Protein AF-A0A353RBR0-F1 (afdb_monomer)

Sequence (103 aa):
MAAKPKSVYVCSQCGFESPKWFGKCPGCGQWNTMQEEIREPAAKRPAFSAHRSAARPVPISEISLSQEERYHTGLSELDRVLGGGIVKGSLILISGEPGIGKS

Solvent-accessible surface area (backbone atoms only — not comparable to full-atom values): 7110 Å² total; per-residue (Å²): 132,84,71,75,68,51,63,33,27,35,22,80,84,73,66,46,72,35,81,64,88,70,69,44,36,90,81,76,67,45,66,77,39,61,42,82,42,79,42,72,64,73,78,77,69,78,71,85,69,72,86,63,81,73,81,73,92,73,60,80,92,71,63,80,86,73,85,74,68,54,47,72,76,85,44,70,70,57,18,57,77,53,74,63,16,50,51,77,94,64,87,85,88,86,86,79,68,91,88,76,72,94,123

Secondary structure (DSSP, 8-state):
-PPPPEEEEEETTT--EESS--SB-TTT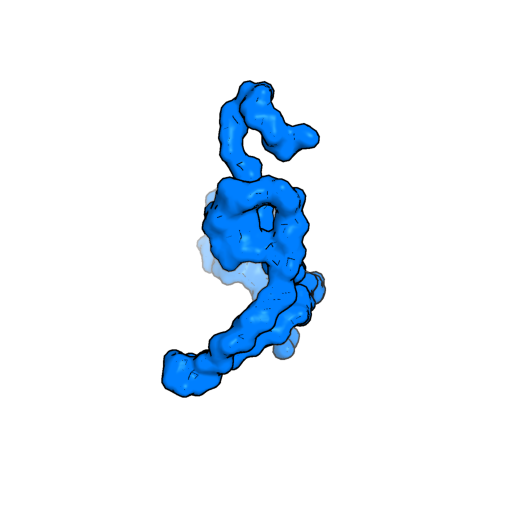--BS-EEEEEEPPPP-----------PPP--GGG-------EE--S-HHHHHHTTSSEETT--------TTSS--

Radius of gyration: 28.77 Å; Cα contacts (8 Å, |Δi|>4): 104; chains: 1; bounding box: 49×46×64 Å

pLDDT: mean 83.16, std 12.96, range [43.28, 97.38]

Structure (mmCIF, N/CA/C/O backbone):
data_AF-A0A353RBR0-F1
#
_entry.id   AF-A0A353RBR0-F1
#
loop_
_atom_site.group_PDB
_atom_site.id
_atom_site.type_symbol
_atom_site.label_atom_id
_atom_site.label_alt_id
_atom_site.label_comp_id
_atom_site.label_asym_id
_atom_site.label_entity_id
_atom_site.label_seq_id
_atom_site.pdbx_PDB_ins_code
_atom_site.Cartn_x
_atom_site.Cartn_y
_atom_site.Cartn_z
_atom_site.occupancy
_atom_site.B_iso_or_equiv
_atom_site.auth_seq_id
_atom_site.auth_comp_id
_atom_site.auth_asym_id
_atom_site.auth_atom_id
_atom_site.pdbx_PDB_model_num
ATOM 1 N N . MET A 1 1 ? 20.800 -23.525 -12.686 1.00 43.28 1 MET A N 1
ATOM 2 C CA . MET A 1 1 ? 21.180 -23.911 -14.063 1.00 43.28 1 MET A CA 1
ATOM 3 C C . MET A 1 1 ? 21.883 -22.730 -14.713 1.00 43.28 1 MET A C 1
ATOM 5 O O . MET A 1 1 ? 21.261 -21.679 -14.848 1.00 43.28 1 MET A O 1
ATOM 9 N N . ALA A 1 2 ? 23.180 -22.863 -15.002 1.00 48.56 2 ALA A N 1
ATOM 10 C CA . ALA A 1 2 ? 23.963 -21.819 -15.661 1.00 48.56 2 ALA A CA 1
ATOM 11 C C . ALA A 1 2 ? 23.354 -21.511 -17.038 1.00 48.56 2 ALA A C 1
ATOM 13 O O . ALA A 1 2 ? 22.989 -22.427 -17.778 1.00 48.56 2 ALA A O 1
ATOM 14 N N . ALA A 1 3 ? 23.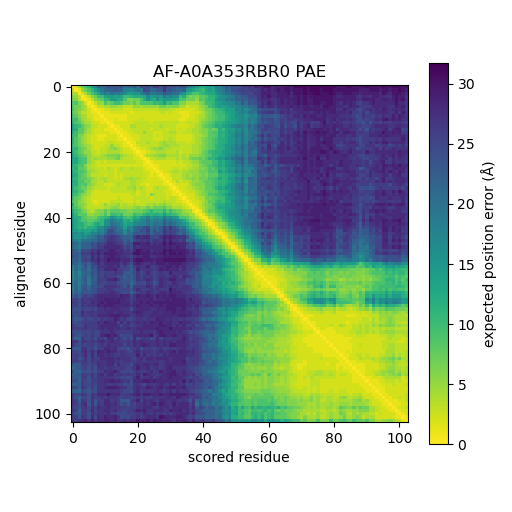166 -20.226 -17.346 1.00 57.75 3 ALA A N 1
ATOM 15 C CA . ALA A 1 3 ? 22.698 -19.818 -18.663 1.00 57.75 3 ALA A CA 1
ATOM 16 C C . ALA A 1 3 ? 23.768 -20.210 -19.690 1.00 57.75 3 ALA A C 1
ATOM 18 O O . ALA A 1 3 ? 24.947 -19.950 -19.473 1.00 57.75 3 ALA A O 1
ATOM 19 N N . LYS A 1 4 ? 23.369 -20.873 -20.778 1.00 63.72 4 LYS A N 1
ATOM 20 C CA . LYS A 1 4 ? 24.297 -21.216 -21.860 1.00 63.72 4 LYS A CA 1
ATOM 21 C C . LYS A 1 4 ? 24.876 -19.918 -22.449 1.00 63.72 4 LYS A C 1
ATOM 23 O O . LYS A 1 4 ? 24.099 -18.967 -22.605 1.00 63.72 4 LYS A O 1
ATOM 28 N N . PRO A 1 5 ? 26.184 -19.863 -22.759 1.00 63.41 5 PRO A N 1
ATOM 29 C CA . PRO A 1 5 ? 26.764 -18.712 -23.440 1.00 63.41 5 PRO A CA 1
ATOM 30 C C . PRO A 1 5 ? 25.999 -18.477 -24.746 1.00 63.41 5 PRO A C 1
ATOM 32 O O . PRO A 1 5 ? 25.686 -19.426 -25.470 1.00 63.41 5 PRO A O 1
ATOM 35 N N . LYS A 1 6 ? 25.624 -17.222 -24.999 1.00 76.38 6 LYS A N 1
ATOM 36 C CA . LYS A 1 6 ? 24.946 -16.819 -26.234 1.00 76.38 6 LYS A CA 1
ATOM 37 C C . LYS A 1 6 ? 25.976 -16.117 -27.107 1.00 76.38 6 LYS A C 1
ATOM 39 O O . LYS A 1 6 ? 26.589 -15.153 -26.650 1.00 76.38 6 LYS A O 1
ATOM 44 N N . SER A 1 7 ? 26.165 -16.600 -28.330 1.00 82.75 7 SER A N 1
ATOM 45 C CA . SER A 1 7 ? 26.961 -15.883 -29.321 1.00 82.75 7 SER A CA 1
ATOM 46 C C . SER A 1 7 ? 26.214 -14.636 -29.793 1.00 82.75 7 SER A C 1
ATOM 48 O O . SER A 1 7 ? 24.987 -14.636 -29.938 1.00 82.75 7 SER A O 1
ATOM 50 N N . VAL A 1 8 ? 26.959 -13.548 -29.973 1.00 89.50 8 VAL A N 1
ATOM 51 C CA . VAL A 1 8 ? 26.473 -12.272 -30.503 1.00 89.50 8 VAL A CA 1
ATOM 52 C C . VAL A 1 8 ? 27.449 -11.822 -31.582 1.00 89.50 8 VAL A C 1
ATOM 54 O O . VAL A 1 8 ? 28.656 -11.916 -31.406 1.00 89.50 8 VAL A O 1
ATOM 57 N N . TYR A 1 9 ? 26.935 -11.330 -32.703 1.00 89.94 9 TYR A N 1
ATOM 58 C CA . TYR A 1 9 ? 27.741 -10.761 -33.775 1.00 89.94 9 TYR A CA 1
ATOM 59 C C . TYR A 1 9 ? 27.884 -9.254 -33.575 1.00 89.94 9 TYR A C 1
ATOM 61 O O . TYR A 1 9 ? 26.873 -8.556 -33.503 1.00 89.94 9 TYR A O 1
ATOM 69 N N . VAL A 1 10 ? 29.116 -8.754 -33.521 1.00 90.69 10 VAL A N 1
ATOM 70 C CA . VAL A 1 10 ? 29.451 -7.346 -33.283 1.00 90.69 10 VAL A CA 1
ATOM 71 C C . VAL A 1 10 ? 30.153 -6.762 -34.507 1.00 90.69 10 VAL A C 1
ATOM 73 O O . VAL A 1 10 ? 31.092 -7.342 -35.049 1.00 90.69 10 VAL A O 1
ATOM 76 N N . CYS A 1 11 ? 29.690 -5.605 -34.977 1.00 91.56 11 CYS A N 1
ATOM 77 C CA . CYS A 1 11 ? 30.314 -4.895 -36.089 1.00 91.56 11 CYS A CA 1
ATOM 78 C C . CYS A 1 11 ? 31.610 -4.204 -35.642 1.00 91.56 11 CYS A C 1
ATOM 80 O O . CYS A 1 11 ? 31.560 -3.273 -34.839 1.00 91.56 11 CYS A O 1
ATOM 82 N N . SER A 1 12 ? 32.743 -4.546 -36.254 1.00 88.75 12 SER A N 1
ATOM 83 C CA . SER A 1 12 ? 34.048 -3.924 -35.973 1.00 88.75 12 SER A CA 1
ATOM 84 C C . SER A 1 12 ? 34.142 -2.439 -36.349 1.00 88.75 12 SER A C 1
ATOM 86 O O . SER A 1 12 ? 35.053 -1.751 -35.903 1.00 88.75 12 SER A O 1
ATOM 88 N N . GLN A 1 13 ? 33.220 -1.931 -37.174 1.00 89.44 13 GLN A N 1
ATOM 89 C CA . GLN A 1 13 ? 33.232 -0.541 -37.654 1.00 89.44 13 GLN A CA 1
ATOM 90 C C . GLN A 1 13 ? 32.323 0.397 -36.860 1.00 89.44 13 GLN A C 1
ATOM 92 O O . GLN A 1 13 ? 32.614 1.581 -36.746 1.00 89.44 13 GLN A O 1
ATOM 97 N N . CYS A 1 14 ? 31.195 -0.099 -36.351 1.00 89.12 14 CYS A N 1
ATOM 98 C CA . CYS A 1 14 ? 30.193 0.753 -35.700 1.00 89.12 14 CYS A CA 1
ATOM 99 C C . CYS A 1 14 ? 29.662 0.195 -34.376 1.00 89.12 14 CYS A C 1
ATOM 101 O O . CYS A 1 14 ? 28.748 0.778 -33.804 1.00 89.12 14 CYS A O 1
ATOM 103 N N . GLY A 1 15 ? 30.163 -0.958 -33.924 1.00 86.81 15 GLY A N 1
ATOM 104 C CA . GLY A 1 15 ? 29.740 -1.591 -32.674 1.00 86.81 15 GLY A CA 1
ATOM 105 C C . GLY A 1 15 ? 28.312 -2.139 -32.677 1.00 86.81 15 GLY A C 1
ATOM 106 O O . GLY A 1 15 ? 27.796 -2.479 -31.621 1.00 86.81 15 GLY A O 1
ATOM 107 N N . PHE A 1 16 ? 27.641 -2.218 -33.833 1.00 89.12 16 PHE A N 1
ATOM 108 C CA . PHE A 1 16 ? 26.285 -2.765 -33.908 1.00 89.12 16 PHE A CA 1
ATOM 109 C C . PHE A 1 16 ? 26.277 -4.252 -33.549 1.00 89.12 16 PHE A C 1
ATOM 111 O O . PHE A 1 16 ? 27.043 -5.027 -34.122 1.00 89.12 16 PHE A O 1
ATOM 118 N N . GLU A 1 17 ? 25.377 -4.644 -32.651 1.00 89.88 17 GLU A N 1
ATOM 119 C CA . GLU A 1 17 ? 25.273 -6.008 -32.140 1.00 89.88 17 GLU A CA 1
ATOM 120 C C . GLU A 1 17 ? 24.024 -6.711 -32.668 1.00 89.88 17 GLU A C 1
ATOM 122 O O . GLU A 1 17 ? 22.936 -6.134 -32.731 1.00 89.88 17 GLU A O 1
ATOM 127 N N . SER A 1 18 ? 24.155 -7.988 -33.019 1.00 84.94 18 SER A N 1
ATOM 128 C CA . SER A 1 18 ? 23.029 -8.791 -33.474 1.00 84.94 18 SER A CA 1
ATOM 129 C C . SER A 1 18 ? 23.154 -10.260 -33.080 1.00 84.94 18 SER A C 1
ATOM 131 O O . SER A 1 18 ? 24.238 -10.826 -33.174 1.00 84.94 18 SER A O 1
ATOM 133 N N . PRO A 1 19 ? 22.057 -10.939 -32.701 1.00 85.62 19 PRO A N 1
ATOM 134 C CA . PRO A 1 19 ? 22.088 -12.3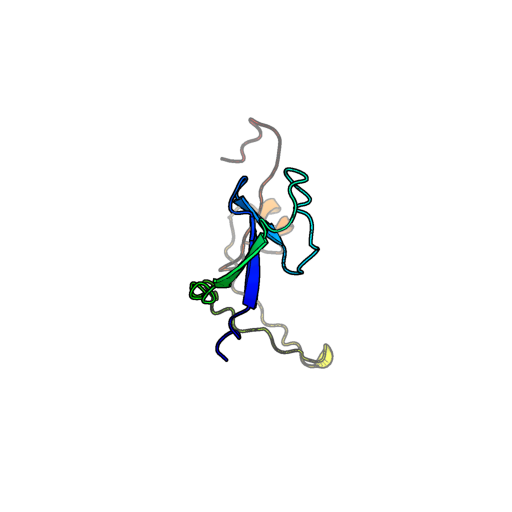68 -32.386 1.00 85.62 19 PRO A CA 1
ATOM 135 C C . PRO A 1 19 ? 22.197 -13.276 -33.625 1.00 85.62 19 PRO A C 1
ATOM 137 O O . PRO A 1 19 ? 22.262 -14.493 -33.479 1.00 85.62 19 PRO A O 1
ATOM 140 N N . LYS A 1 20 ? 22.151 -12.724 -34.846 1.00 82.81 20 LYS A N 1
ATOM 141 C CA . LYS A 1 20 ? 22.250 -13.475 -36.108 1.00 82.81 20 LYS A CA 1
ATOM 142 C C . LYS A 1 20 ? 23.232 -12.791 -37.058 1.00 82.81 20 LYS A C 1
ATOM 144 O O . LYS A 1 20 ? 23.323 -11.565 -37.074 1.00 82.81 20 LYS A O 1
ATOM 149 N N . TRP A 1 21 ? 23.927 -13.576 -37.879 1.00 83.00 21 TRP A N 1
ATOM 150 C CA . TRP A 1 21 ? 24.813 -13.049 -38.916 1.00 83.00 21 TRP A CA 1
ATOM 151 C C . TRP A 1 21 ? 24.023 -12.733 -40.192 1.00 83.00 21 TRP A C 1
ATOM 153 O O . TRP A 1 21 ? 23.328 -13.586 -40.735 1.00 83.00 21 TRP A O 1
ATOM 163 N N . PHE A 1 22 ? 24.151 -11.498 -40.679 1.00 82.19 22 PHE A N 1
ATOM 164 C CA . PHE A 1 22 ? 23.482 -10.988 -41.878 1.00 82.19 22 PHE A CA 1
ATOM 165 C C . PHE A 1 22 ? 24.402 -10.706 -43.088 1.00 82.19 22 PHE A C 1
ATOM 167 O O . PHE A 1 22 ? 23.938 -10.142 -44.074 1.00 82.19 22 PHE A O 1
ATOM 174 N N . GLY A 1 23 ? 25.701 -11.037 -43.046 1.00 83.19 23 GLY A N 1
ATOM 175 C CA . GLY A 1 23 ? 26.706 -10.709 -44.082 1.00 83.19 23 GLY A CA 1
ATOM 176 C C . GLY A 1 23 ? 27.071 -9.216 -44.195 1.00 83.19 23 GLY A C 1
ATOM 177 O O . GLY A 1 23 ? 28.246 -8.864 -44.309 1.00 83.19 23 GLY A O 1
ATOM 178 N N . LYS A 1 24 ? 26.068 -8.339 -44.089 1.00 88.19 24 LYS A N 1
ATOM 179 C CA . LYS A 1 24 ? 26.148 -6.876 -44.088 1.00 88.19 24 LYS A CA 1
ATOM 180 C C . LYS A 1 24 ? 25.701 -6.329 -42.733 1.00 88.19 24 LYS A C 1
ATOM 182 O O . LYS A 1 24 ? 24.681 -6.762 -42.200 1.00 88.19 24 LYS A O 1
ATOM 187 N N . CYS A 1 25 ? 26.432 -5.364 -42.186 1.00 88.81 25 CYS A N 1
ATOM 188 C CA . CYS A 1 25 ? 26.053 -4.686 -40.952 1.00 88.81 25 CYS A CA 1
ATOM 189 C C . CYS A 1 25 ? 24.796 -3.814 -41.171 1.00 88.81 25 CYS A C 1
ATOM 191 O O . CYS A 1 25 ? 24.841 -2.907 -42.005 1.00 88.81 25 CYS A O 1
ATOM 193 N N . PRO A 1 26 ? 23.698 -4.014 -40.414 1.00 87.00 26 PRO A N 1
ATOM 194 C CA . PRO A 1 26 ? 22.503 -3.169 -40.502 1.00 87.00 26 PRO A CA 1
ATOM 195 C C . PRO A 1 26 ? 22.723 -1.721 -40.041 1.00 87.00 26 PRO A C 1
ATOM 197 O O . PRO A 1 26 ? 22.006 -0.833 -40.485 1.00 87.00 26 PRO A O 1
ATOM 200 N N . GLY A 1 27 ? 23.702 -1.479 -39.161 1.00 86.56 27 GLY A N 1
ATOM 201 C CA . GLY A 1 27 ? 23.985 -0.149 -38.614 1.00 86.56 27 GLY A CA 1
ATOM 202 C C . GLY A 1 27 ? 24.776 0.753 -39.564 1.00 86.56 27 GLY A C 1
ATOM 203 O O . GLY A 1 27 ? 24.411 1.905 -39.762 1.00 86.56 27 GLY A O 1
ATOM 204 N N . CYS A 1 28 ? 25.852 0.237 -40.169 1.00 88.62 28 CYS A N 1
ATOM 205 C CA . CYS A 1 28 ? 26.742 1.030 -41.033 1.00 88.62 28 CYS A CA 1
ATOM 206 C C . CYS A 1 28 ? 26.757 0.594 -42.504 1.00 88.62 28 CYS A C 1
ATOM 208 O O . CYS A 1 28 ? 27.449 1.196 -43.321 1.00 88.62 28 CYS A O 1
ATOM 210 N N . GLY A 1 29 ? 26.034 -0.469 -42.860 1.00 87.38 29 GLY A N 1
ATOM 211 C CA . GLY A 1 29 ? 25.925 -0.957 -44.233 1.00 87.38 29 GLY A CA 1
ATOM 212 C C . GLY A 1 29 ? 27.183 -1.624 -44.797 1.00 87.38 29 GLY A C 1
ATOM 213 O O . GLY A 1 29 ? 27.179 -1.997 -45.969 1.00 87.38 29 GLY A O 1
ATOM 214 N N . GLN A 1 30 ? 28.238 -1.791 -43.999 1.00 88.62 30 GLN A N 1
ATOM 215 C CA . GLN A 1 30 ? 29.488 -2.418 -44.431 1.00 88.62 30 GLN A CA 1
ATOM 216 C C . GLN A 1 30 ? 29.366 -3.944 -44.492 1.00 88.62 30 GLN A C 1
ATOM 218 O O . GLN A 1 30 ? 28.656 -4.558 -43.695 1.00 88.62 30 GLN A O 1
ATOM 223 N N . TRP A 1 31 ? 30.062 -4.555 -45.446 1.00 89.50 31 TRP A N 1
ATOM 224 C CA . TRP A 1 31 ? 30.103 -6.006 -45.634 1.00 89.50 31 TRP A CA 1
ATOM 225 C C . TRP A 1 31 ? 31.272 -6.621 -44.866 1.00 89.50 31 TRP A C 1
ATOM 227 O O . TRP A 1 31 ? 32.317 -5.993 -44.740 1.00 89.50 31 TRP A O 1
ATOM 237 N N . ASN A 1 32 ? 31.112 -7.857 -44.380 1.00 85.06 32 ASN A N 1
ATOM 238 C CA . ASN A 1 32 ? 32.171 -8.627 -43.701 1.00 85.06 32 ASN A CA 1
ATOM 239 C C . ASN A 1 32 ? 32.775 -7.956 -42.451 1.00 85.06 32 ASN A C 1
ATOM 241 O O . ASN A 1 32 ? 33.874 -8.298 -42.027 1.00 85.06 32 ASN A O 1
ATOM 245 N N . THR A 1 33 ? 32.059 -7.014 -41.837 1.00 88.19 33 THR A N 1
ATOM 246 C CA . THR A 1 33 ? 32.497 -6.334 -40.608 1.00 88.19 33 THR A CA 1
ATOM 247 C C . THR A 1 33 ? 31.913 -6.941 -39.335 1.00 88.19 33 THR A C 1
ATOM 249 O O . THR A 1 33 ? 32.313 -6.551 -38.244 1.00 88.19 33 THR A O 1
ATOM 252 N N . MET A 1 34 ? 30.972 -7.883 -39.450 1.00 89.69 34 MET A N 1
ATOM 253 C CA . MET A 1 34 ? 30.344 -8.560 -38.311 1.00 89.69 34 MET A CA 1
ATOM 254 C C . MET A 1 34 ? 31.232 -9.717 -37.837 1.00 89.69 34 MET A C 1
ATOM 256 O O . MET A 1 34 ? 31.434 -10.668 -38.587 1.00 89.69 34 MET A O 1
ATOM 260 N N . GLN A 1 35 ? 31.735 -9.644 -36.607 1.00 8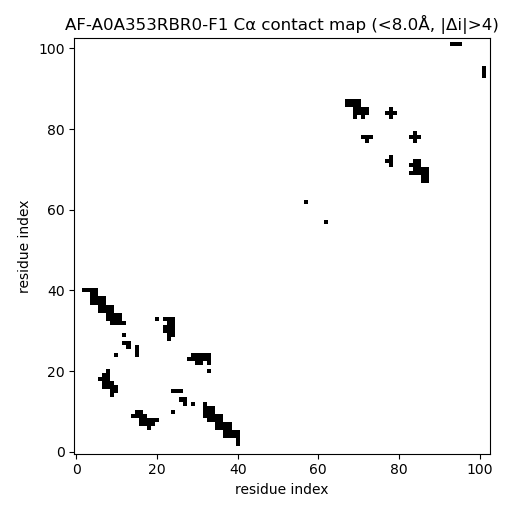8.12 35 GLN A N 1
ATOM 261 C CA . GLN A 1 35 ? 32.554 -10.679 -35.970 1.00 88.12 35 GLN A CA 1
ATOM 262 C C . GLN A 1 35 ? 31.768 -11.359 -34.848 1.00 88.12 35 GLN A C 1
ATOM 264 O O . GLN A 1 35 ? 30.981 -10.709 -34.168 1.00 88.12 35 GLN A O 1
ATOM 269 N N . GLU A 1 36 ? 31.947 -12.665 -34.666 1.00 89.81 36 GLU A N 1
ATOM 270 C CA . GLU A 1 36 ? 31.272 -13.414 -33.603 1.00 89.81 36 GLU A CA 1
ATOM 271 C C . GLU A 1 36 ? 32.021 -13.271 -32.275 1.00 89.81 36 GLU A C 1
ATOM 273 O O . GLU A 1 36 ? 33.192 -13.628 -32.171 1.00 89.81 36 GLU A O 1
ATOM 278 N N . GLU A 1 37 ? 31.326 -12.790 -31.248 1.00 86.88 37 GLU A N 1
ATOM 279 C CA . GLU A 1 37 ? 31.812 -12.729 -29.875 1.00 86.88 37 GLU A CA 1
ATOM 280 C C . GLU A 1 37 ? 30.972 -13.646 -28.978 1.00 86.88 37 GLU A C 1
ATOM 282 O O . GLU A 1 37 ? 29.736 -13.596 -28.950 1.00 86.88 37 GLU A O 1
ATOM 287 N N . ILE A 1 38 ? 31.652 -14.487 -28.198 1.00 81.25 38 ILE A N 1
ATOM 288 C CA . ILE A 1 38 ? 31.015 -15.313 -27.174 1.00 81.25 38 ILE A CA 1
ATOM 289 C C . ILE A 1 38 ? 30.905 -14.463 -25.913 1.00 81.25 38 ILE A C 1
ATOM 291 O O . ILE A 1 38 ? 31.900 -14.218 -25.233 1.00 81.25 38 ILE A O 1
ATOM 295 N N . ARG A 1 39 ? 29.690 -14.023 -25.579 1.00 74.56 39 ARG A N 1
ATOM 296 C CA . ARG A 1 39 ? 29.457 -13.326 -24.315 1.00 74.56 39 ARG A CA 1
ATOM 297 C C . ARG A 1 39 ? 29.157 -14.328 -23.222 1.00 74.56 39 ARG A C 1
ATOM 299 O O . ARG A 1 39 ? 28.178 -15.081 -23.290 1.00 74.56 39 ARG A O 1
ATOM 306 N N . GLU A 1 40 ? 29.994 -14.309 -22.191 1.00 70.88 40 GLU A N 1
ATOM 307 C CA . GLU A 1 40 ? 29.656 -14.980 -20.949 1.00 70.88 40 GLU A CA 1
ATOM 308 C C . GLU A 1 40 ? 28.360 -14.371 -20.400 1.00 70.88 40 GLU A C 1
ATOM 310 O O . GLU A 1 40 ? 28.183 -13.146 -20.419 1.00 70.88 40 GLU A O 1
ATOM 315 N N . PRO A 1 41 ? 27.410 -15.199 -19.937 1.00 63.81 41 PRO A N 1
ATOM 316 C CA . PRO A 1 41 ? 26.220 -14.674 -19.305 1.00 63.81 41 PRO A CA 1
ATOM 317 C C . PRO A 1 41 ? 26.658 -13.857 -18.094 1.00 63.81 41 PRO A C 1
ATOM 319 O O . PRO A 1 41 ? 27.262 -14.403 -17.171 1.00 63.81 41 PRO A O 1
ATOM 322 N N . ALA A 1 42 ? 26.327 -12.563 -18.086 1.00 65.62 42 ALA A N 1
ATOM 323 C CA . ALA A 1 42 ? 26.504 -11.732 -16.907 1.00 65.62 42 ALA A CA 1
ATOM 324 C C . ALA A 1 42 ? 25.917 -12.477 -15.703 1.00 65.62 42 ALA A C 1
ATOM 326 O O . ALA A 1 42 ? 24.781 -12.969 -15.765 1.00 65.62 42 ALA A O 1
ATOM 327 N N . ALA A 1 43 ? 26.712 -12.603 -14.636 1.00 61.09 43 ALA A N 1
ATOM 328 C CA . ALA A 1 43 ? 26.273 -13.234 -13.404 1.00 61.09 43 ALA A CA 1
ATOM 329 C C . ALA A 1 43 ? 24.915 -12.635 -13.033 1.00 61.09 43 ALA A C 1
ATOM 331 O O . ALA A 1 43 ? 24.785 -11.417 -12.879 1.00 61.09 43 ALA A O 1
ATOM 332 N N . LYS A 1 44 ? 23.880 -13.482 -12.954 1.00 61.56 44 LYS A N 1
ATOM 333 C CA . LYS A 1 44 ? 22.575 -13.042 -12.470 1.00 61.56 44 LYS A CA 1
ATOM 334 C C . LYS A 1 44 ? 22.825 -12.494 -11.073 1.00 61.56 44 LYS A C 1
ATOM 336 O O . LYS A 1 44 ? 23.065 -13.274 -10.153 1.00 61.56 44 LYS A O 1
ATOM 341 N N . ARG A 1 45 ? 22.802 -11.165 -10.918 1.00 63.78 45 ARG A N 1
ATOM 342 C CA . ARG A 1 45 ? 22.696 -10.553 -9.594 1.00 63.78 45 ARG A CA 1
ATOM 343 C C . ARG A 1 45 ? 21.531 -11.263 -8.913 1.00 63.78 45 ARG A C 1
ATOM 345 O O . ARG A 1 45 ? 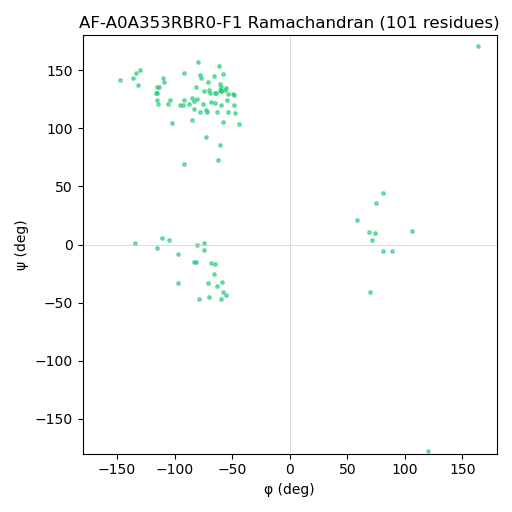20.495 -11.411 -9.572 1.00 63.78 45 ARG A O 1
ATOM 352 N N . PRO A 1 46 ? 21.695 -11.764 -7.678 1.00 56.50 46 PRO A N 1
ATOM 353 C CA . PRO A 1 46 ? 20.582 -12.375 -6.982 1.00 56.50 46 PRO A CA 1
ATOM 354 C C . PRO A 1 46 ? 19.469 -11.335 -6.998 1.00 56.50 46 PRO A C 1
ATOM 356 O O . PRO A 1 46 ? 19.630 -10.229 -6.479 1.00 56.50 46 PRO A O 1
ATOM 359 N N . ALA A 1 47 ? 18.378 -11.651 -7.699 1.00 62.56 47 ALA A N 1
ATOM 360 C CA . ALA A 1 47 ? 17.161 -10.892 -7.527 1.00 62.56 47 ALA A CA 1
ATOM 361 C C . ALA A 1 47 ? 16.909 -10.927 -6.025 1.00 62.56 47 ALA A C 1
ATOM 363 O O . ALA A 1 47 ? 17.004 -12.000 -5.424 1.00 62.56 47 ALA A O 1
ATOM 364 N N . PHE A 1 48 ? 16.685 -9.765 -5.423 1.00 54.12 48 PHE A N 1
ATOM 365 C CA . PHE A 1 48 ? 16.271 -9.664 -4.035 1.00 54.12 48 PHE A CA 1
ATOM 366 C C . PHE A 1 48 ? 14.936 -10.414 -3.943 1.00 54.12 48 PHE A C 1
ATOM 368 O O . PHE A 1 48 ? 13.867 -9.851 -4.171 1.00 54.12 48 PHE A O 1
ATOM 375 N N . SER A 1 49 ? 14.988 -11.732 -3.741 1.00 54.53 49 SER A N 1
ATOM 376 C CA . SER A 1 49 ? 13.808 -12.530 -3.497 1.00 54.53 49 SER A CA 1
ATOM 377 C C . SER A 1 49 ? 13.420 -12.149 -2.090 1.00 54.53 49 SER A C 1
ATOM 379 O O . SER A 1 49 ? 13.947 -12.691 -1.119 1.00 54.53 49 SER A O 1
ATOM 381 N N . ALA A 1 50 ? 12.546 -11.152 -1.973 1.00 59.00 50 ALA A N 1
ATOM 382 C CA . ALA A 1 50 ? 11.762 -11.005 -0.770 1.00 59.00 50 ALA A CA 1
ATOM 383 C C . ALA A 1 50 ? 11.215 -12.406 -0.486 1.00 59.00 50 ALA A C 1
ATOM 385 O O . ALA A 1 50 ? 10.475 -12.947 -1.311 1.00 59.00 50 ALA A O 1
ATOM 386 N N . HIS A 1 51 ? 11.658 -13.019 0.612 1.00 50.75 51 HIS A N 1
ATOM 387 C CA . HIS A 1 51 ? 11.060 -14.222 1.170 1.00 50.75 51 HIS A CA 1
ATOM 388 C C . HIS A 1 51 ? 9.621 -13.863 1.558 1.00 50.75 51 HIS A C 1
ATOM 390 O O . HIS A 1 51 ? 9.290 -13.668 2.720 1.00 50.75 51 HIS A O 1
ATOM 396 N N . ARG A 1 52 ? 8.749 -13.704 0.563 1.00 59.81 52 ARG A N 1
ATOM 397 C CA . ARG A 1 52 ? 7.320 -13.816 0.756 1.00 59.81 52 ARG A CA 1
ATOM 398 C C . ARG A 1 52 ? 7.093 -15.308 0.813 1.00 59.81 52 ARG A C 1
ATOM 400 O O . ARG A 1 52 ? 7.339 -16.002 -0.173 1.00 59.81 52 ARG A O 1
ATOM 407 N N . SER A 1 53 ? 6.682 -15.797 1.973 1.00 63.59 53 SER A N 1
ATOM 408 C CA . SER A 1 53 ? 5.983 -17.069 2.086 1.00 63.59 53 SER A CA 1
ATOM 409 C C . SER A 1 53 ? 4.941 -17.088 0.970 1.00 63.59 53 SER A C 1
ATOM 411 O O . SER A 1 53 ? 3.974 -16.331 1.018 1.00 63.59 53 SER A O 1
ATOM 413 N N . ALA A 1 54 ? 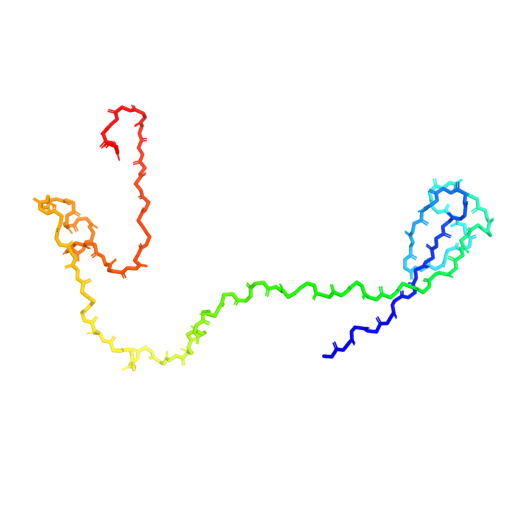5.204 -17.827 -0.108 1.00 65.94 54 ALA A N 1
ATOM 414 C CA . ALA A 1 54 ? 4.284 -17.878 -1.229 1.00 65.94 54 ALA A CA 1
ATOM 415 C C . ALA A 1 54 ? 2.996 -18.506 -0.695 1.00 65.94 54 ALA A C 1
ATOM 417 O O . ALA A 1 54 ? 3.013 -19.656 -0.248 1.00 65.94 54 ALA A O 1
ATOM 418 N N . ALA A 1 55 ? 1.916 -17.724 -0.657 1.00 75.44 55 ALA A N 1
ATOM 419 C CA . ALA A 1 55 ? 0.618 -18.218 -0.232 1.00 75.44 55 ALA A CA 1
ATOM 420 C C . ALA A 1 55 ? 0.267 -19.439 -1.094 1.00 75.44 55 ALA A C 1
ATOM 422 O O . ALA A 1 55 ? 0.322 -19.376 -2.325 1.00 75.44 55 ALA A O 1
ATOM 423 N N . ARG A 1 56 ? -0.018 -20.573 -0.447 1.00 84.56 56 ARG A N 1
ATOM 424 C CA . ARG A 1 56 ? -0.438 -21.788 -1.149 1.00 84.56 56 ARG A CA 1
ATOM 425 C C . ARG A 1 56 ? -1.907 -21.638 -1.554 1.00 84.56 56 ARG A C 1
ATOM 427 O O . ARG A 1 56 ? -2.671 -21.075 -0.773 1.00 84.56 56 ARG A O 1
ATOM 434 N N . PRO A 1 57 ? -2.321 -22.139 -2.728 1.00 87.88 57 PRO A N 1
ATOM 435 C CA . PRO A 1 57 ? -3.736 -22.223 -3.067 1.00 87.88 57 PRO A CA 1
ATOM 436 C C . PRO A 1 57 ? -4.472 -23.107 -2.051 1.00 87.88 57 PRO A C 1
ATOM 438 O O . PRO A 1 57 ? -3.999 -24.200 -1.741 1.00 87.88 57 PRO A O 1
ATOM 441 N N . VAL A 1 58 ? -5.618 -22.641 -1.556 1.00 89.94 58 VAL A N 1
ATOM 442 C CA . VAL A 1 58 ? -6.508 -23.378 -0.644 1.00 89.94 58 VAL A CA 1
ATOM 443 C C . VAL A 1 58 ? -7.959 -23.200 -1.107 1.00 89.94 58 VAL A C 1
ATOM 445 O O . VAL A 1 58 ? -8.295 -22.115 -1.596 1.00 89.94 58 VAL A O 1
ATOM 448 N N . PRO A 1 59 ? -8.824 -24.225 -0.992 1.00 92.81 59 PRO A N 1
ATOM 449 C CA . PRO A 1 59 ? -10.255 -24.093 -1.260 1.00 92.81 59 PRO A CA 1
ATOM 450 C C . PRO A 1 59 ? -10.904 -23.029 -0.369 1.00 92.81 59 PRO A C 1
ATOM 452 O O . PRO A 1 59 ? -10.545 -22.886 0.797 1.00 92.81 59 PRO A O 1
ATOM 455 N N . ILE A 1 60 ? -11.916 -22.325 -0.887 1.00 89.75 60 ILE A N 1
ATOM 456 C CA . ILE A 1 60 ? -12.623 -21.277 -0.128 1.00 89.75 60 ILE A CA 1
ATOM 457 C C . ILE A 1 60 ? -13.255 -21.803 1.173 1.00 89.75 60 ILE A C 1
ATOM 459 O O . ILE A 1 60 ? -13.296 -21.085 2.166 1.00 89.75 60 ILE A O 1
ATOM 463 N N . SER A 1 61 ? -13.690 -23.068 1.186 1.00 93.25 61 SER A N 1
ATOM 464 C CA . SER A 1 61 ? -14.263 -23.750 2.354 1.00 93.25 61 SER A CA 1
ATOM 465 C C . SER A 1 61 ? -13.260 -24.014 3.479 1.00 93.25 61 SER A C 1
ATOM 467 O O . SER A 1 61 ? -13.671 -24.315 4.594 1.00 93.25 61 SER A O 1
ATOM 469 N N . GLU A 1 62 ? -11.960 -23.926 3.194 1.00 90.25 62 GLU A N 1
ATOM 470 C CA . GLU A 1 62 ? -10.872 -24.187 4.144 1.00 90.25 62 GLU A CA 1
ATOM 471 C C . GLU A 1 62 ? -10.194 -22.892 4.627 1.00 90.25 62 GLU A C 1
ATOM 473 O O . GLU A 1 62 ? -9.221 -22.939 5.381 1.00 90.25 62 GLU A O 1
ATOM 478 N N . ILE A 1 63 ? -10.692 -21.719 4.213 1.00 87.38 63 ILE A N 1
ATOM 479 C CA . ILE A 1 63 ? -10.164 -20.429 4.664 1.00 87.38 63 ILE A CA 1
ATOM 480 C C . ILE A 1 63 ? -10.587 -20.198 6.117 1.00 87.38 63 ILE A C 1
ATOM 482 O O . ILE A 1 63 ? -11.768 -20.037 6.422 1.00 87.38 63 ILE A O 1
ATOM 486 N N . SER A 1 64 ? -9.607 -20.140 7.018 1.00 84.31 64 SER A N 1
ATOM 487 C CA . SER A 1 64 ? -9.836 -19.733 8.404 1.00 84.31 64 SER A CA 1
ATOM 488 C C . SER A 1 64 ? -10.185 -18.246 8.474 1.00 84.31 64 SER A C 1
ATOM 490 O O . SER A 1 64 ? -9.467 -17.403 7.936 1.00 84.31 64 SER A O 1
ATOM 492 N N . LEU A 1 65 ? -11.267 -17.917 9.178 1.00 79.38 65 LEU A N 1
ATOM 493 C CA . LEU A 1 65 ? -11.651 -16.544 9.498 1.00 79.38 65 LEU A CA 1
ATOM 494 C C . LEU A 1 65 ? -11.042 -16.153 10.850 1.00 79.38 65 LEU A C 1
ATOM 496 O O . LEU A 1 65 ? -11.745 -16.032 11.851 1.00 79.38 65 LEU A O 1
ATOM 500 N N . SER A 1 66 ? -9.720 -15.996 10.908 1.00 73.25 66 SER A N 1
ATOM 501 C CA . SER A 1 66 ? -9.077 -15.420 12.090 1.00 73.25 66 SER A CA 1
ATOM 502 C C . SER A 1 66 ? -9.309 -13.911 12.127 1.00 73.25 66 SER A C 1
ATOM 504 O O . SER A 1 66 ? -9.105 -13.216 11.131 1.00 73.25 66 SER A O 1
ATOM 506 N N . GLN A 1 67 ? -9.725 -13.393 13.282 1.00 69.50 67 GLN A N 1
ATOM 507 C CA . GLN A 1 67 ? -9.732 -11.953 13.514 1.00 69.50 67 GLN A CA 1
ATOM 508 C C . GLN A 1 67 ? -8.285 -11.483 13.670 1.00 69.50 67 GLN A C 1
ATOM 510 O O . GLN A 1 67 ? -7.594 -11.886 14.603 1.00 69.50 67 GLN A O 1
ATOM 515 N N . GLU A 1 68 ? -7.824 -10.668 12.726 1.00 80.44 68 GLU A N 1
ATOM 516 C CA . GLU A 1 68 ? -6.531 -9.993 12.824 1.00 80.44 68 GLU A CA 1
ATOM 517 C C . GLU A 1 68 ? -6.542 -8.983 13.978 1.00 80.44 68 GLU A C 1
ATOM 519 O O . GLU A 1 68 ? -7.556 -8.326 14.233 1.00 80.44 68 GLU A O 1
ATOM 524 N N . GLU A 1 69 ? -5.402 -8.824 14.652 1.00 85.50 69 GLU A N 1
ATOM 525 C CA . GLU A 1 69 ? -5.229 -7.798 15.681 1.00 85.50 69 GLU A CA 1
ATOM 526 C C . GLU A 1 69 ? -5.330 -6.404 15.035 1.00 85.50 69 GLU A C 1
ATOM 528 O O . GLU A 1 69 ? -4.582 -6.069 14.105 1.00 85.50 69 GLU A O 1
ATOM 533 N N . ARG A 1 70 ? -6.280 -5.594 15.517 1.00 91.50 70 ARG A N 1
ATOM 534 C CA . ARG A 1 70 ? -6.539 -4.235 15.029 1.00 91.50 70 ARG A CA 1
ATOM 535 C C . ARG A 1 70 ? -6.207 -3.204 16.096 1.00 91.50 70 ARG A C 1
ATOM 537 O O . ARG A 1 70 ? -6.609 -3.337 17.248 1.00 91.50 70 ARG A O 1
ATOM 544 N N . TYR A 1 71 ? -5.526 -2.141 15.684 1.00 93.50 71 TYR A N 1
ATOM 545 C CA . TYR A 1 71 ? -5.272 -0.966 16.506 1.00 93.50 71 TYR A CA 1
ATOM 546 C C . TYR A 1 71 ? -6.364 0.078 16.269 1.00 93.50 71 TYR A C 1
ATOM 548 O O . TYR A 1 71 ? -6.534 0.563 15.146 1.00 93.50 71 TYR A O 1
ATOM 556 N N . HIS A 1 72 ? -7.088 0.436 17.327 1.00 93.88 72 HIS A N 1
ATOM 557 C CA . HIS A 1 72 ? -8.041 1.543 17.300 1.00 93.88 72 HIS A CA 1
ATOM 558 C C . HIS A 1 72 ? -7.310 2.883 17.199 1.00 93.88 72 HIS A C 1
ATOM 560 O O . HIS A 1 72 ? -6.361 3.133 17.941 1.00 93.88 72 HIS A O 1
ATOM 566 N N . THR A 1 73 ? -7.763 3.756 16.300 1.00 92.25 73 THR A N 1
ATOM 567 C CA . THR A 1 73 ? -7.170 5.090 16.107 1.00 92.25 73 THR A CA 1
ATOM 568 C C . THR A 1 73 ? -7.694 6.120 17.107 1.00 92.25 73 THR A C 1
ATOM 570 O O . THR A 1 73 ? -7.117 7.195 17.242 1.00 92.25 73 THR A O 1
ATOM 573 N N . GLY A 1 74 ? -8.800 5.815 17.796 1.00 94.25 74 GLY A N 1
ATOM 574 C CA . GLY A 1 74 ? -9.515 6.761 18.661 1.00 94.25 74 GLY A CA 1
ATOM 575 C C . GLY A 1 74 ? -10.449 7.711 17.900 1.00 94.25 74 GLY A C 1
ATOM 576 O O . GLY A 1 74 ? -11.218 8.439 18.523 1.00 94.25 74 GLY A O 1
ATOM 577 N N . LEU A 1 75 ? -10.437 7.673 16.564 1.00 94.62 75 LEU A N 1
ATOM 578 C CA . LEU A 1 75 ? -11.364 8.391 15.694 1.00 94.62 75 LEU A CA 1
ATOM 579 C C . LEU A 1 75 ? -12.417 7.404 15.175 1.00 94.62 75 LEU A C 1
ATOM 581 O O . LEU A 1 75 ? -12.137 6.605 14.283 1.00 94.62 75 LEU A O 1
ATOM 585 N N . SER A 1 76 ? -13.639 7.463 15.712 1.00 94.94 76 SER A N 1
ATOM 586 C CA . SER A 1 76 ? -14.693 6.474 15.427 1.00 94.94 76 SER A CA 1
ATOM 587 C C . SER A 1 76 ? -14.993 6.314 13.935 1.00 94.94 76 SER A C 1
ATOM 589 O O . SER A 1 76 ? -15.113 5.193 13.443 1.00 94.94 76 SER A O 1
ATOM 591 N N . GLU A 1 77 ? -15.072 7.424 13.196 1.00 96.62 77 GLU A N 1
ATOM 592 C CA . GLU A 1 77 ? -15.366 7.386 11.760 1.00 96.62 77 GLU A CA 1
ATOM 593 C C . GLU A 1 77 ? -14.194 6.836 10.942 1.00 96.62 77 GLU A C 1
ATOM 595 O O . GLU A 1 77 ? -14.412 6.124 9.963 1.00 96.62 77 GLU A O 1
ATOM 600 N N . LEU A 1 78 ? -12.951 7.088 11.362 1.00 94.38 78 LEU A N 1
ATOM 601 C CA . LEU A 1 78 ? -11.785 6.509 10.699 1.00 94.38 78 LEU A CA 1
ATOM 602 C C . LEU A 1 78 ? -11.712 5.001 10.952 1.00 94.38 78 LEU A C 1
ATOM 604 O O . LEU A 1 78 ? -11.542 4.228 10.010 1.00 94.38 78 LEU A O 1
ATOM 608 N N . ASP A 1 79 ? -11.913 4.570 12.199 1.00 94.94 79 ASP A N 1
ATOM 609 C CA . ASP A 1 79 ? -11.961 3.150 12.552 1.00 94.94 79 ASP A CA 1
ATOM 610 C C . ASP A 1 79 ? -13.061 2.430 11.768 1.00 94.94 79 ASP A C 1
ATOM 612 O O . ASP A 1 79 ? -12.828 1.340 11.247 1.00 94.94 79 ASP A O 1
ATOM 616 N N . ARG A 1 80 ? -14.232 3.057 11.605 1.00 94.44 80 ARG A N 1
ATOM 617 C CA . ARG A 1 80 ? -15.333 2.535 10.786 1.00 94.44 80 ARG A CA 1
ATOM 618 C C . ARG A 1 80 ? -14.926 2.347 9.325 1.00 94.44 80 ARG A C 1
ATOM 620 O O . ARG A 1 80 ? -15.184 1.281 8.769 1.00 94.44 80 ARG A O 1
ATOM 627 N N . VAL A 1 81 ? -14.277 3.341 8.714 1.00 94.81 81 VAL A N 1
ATOM 628 C CA . VAL A 1 81 ? -13.790 3.256 7.323 1.00 94.81 81 VAL A CA 1
ATOM 629 C C . VAL A 1 81 ? -12.728 2.162 7.166 1.00 94.81 81 VAL A C 1
ATOM 631 O O . VAL A 1 81 ? -12.713 1.462 6.157 1.00 94.81 81 VAL A O 1
ATOM 634 N N . LEU A 1 82 ? -11.882 1.954 8.178 1.00 94.00 82 LEU A N 1
ATOM 635 C CA . LEU A 1 82 ? -10.852 0.908 8.189 1.00 94.00 82 LEU A CA 1
ATOM 636 C C . LEU A 1 82 ? -11.383 -0.494 8.565 1.00 94.00 82 LEU A C 1
ATOM 638 O O . LEU A 1 82 ? -10.621 -1.465 8.598 1.00 94.00 82 LEU A O 1
ATOM 642 N N . GLY A 1 83 ? -12.683 -0.634 8.840 1.00 91.81 83 GLY A N 1
ATOM 643 C CA . GLY A 1 83 ? -13.299 -1.911 9.214 1.00 91.81 83 GLY A CA 1
ATOM 644 C C . GLY A 1 83 ? -12.993 -2.344 10.650 1.00 91.81 83 GLY A C 1
ATOM 645 O O . GLY A 1 83 ? -12.811 -3.530 10.911 1.00 91.81 83 GLY A O 1
ATOM 646 N N . GLY A 1 84 ? -12.908 -1.383 11.569 1.00 91.50 84 GLY A N 1
ATOM 647 C CA . GLY A 1 84 ? -12.662 -1.584 12.998 1.00 91.50 84 GLY A CA 1
ATOM 648 C C . GLY A 1 84 ? -11.259 -1.198 13.473 1.00 91.50 84 GLY A C 1
ATOM 649 O O . GLY A 1 84 ? -10.896 -1.562 14.584 1.00 91.50 84 GLY A O 1
ATOM 650 N N . GLY A 1 85 ? -10.462 -0.503 12.653 1.00 93.88 85 GLY A N 1
ATOM 651 C CA . GLY A 1 85 ? -9.110 -0.041 13.005 1.00 93.88 85 GLY A CA 1
ATOM 652 C C . GLY A 1 85 ? -7.999 -0.586 12.100 1.00 93.88 85 GLY A C 1
ATOM 653 O O . GLY A 1 85 ? -8.254 -1.313 11.136 1.00 93.88 85 GLY A O 1
ATOM 654 N N . ILE A 1 86 ? -6.753 -0.224 12.411 1.00 94.25 86 ILE A N 1
ATOM 655 C CA . ILE A 1 86 ? -5.559 -0.509 11.599 1.00 94.25 86 ILE A CA 1
ATOM 656 C C . ILE A 1 86 ? -5.066 -1.939 11.841 1.00 94.25 86 ILE A C 1
ATOM 658 O O . ILE A 1 86 ? -4.758 -2.306 12.970 1.00 94.25 86 ILE A O 1
ATOM 662 N N . VAL A 1 87 ? -4.915 -2.729 10.777 1.00 93.31 87 VAL A N 1
ATOM 663 C CA . VAL A 1 87 ? -4.357 -4.091 10.849 1.00 93.31 87 VAL A CA 1
ATOM 664 C C . VAL A 1 87 ? -2.828 -4.044 10.889 1.00 93.31 87 VAL A C 1
ATOM 666 O O . VAL A 1 87 ? -2.194 -3.320 10.112 1.00 93.31 87 VAL A O 1
ATOM 669 N N . LYS A 1 88 ? -2.210 -4.840 11.764 1.00 89.56 88 LYS A N 1
ATOM 670 C CA . LYS A 1 88 ? -0.747 -4.939 11.866 1.00 89.56 88 LYS A CA 1
ATOM 671 C C . LYS A 1 88 ? -0.116 -5.400 10.545 1.00 89.56 88 LYS A C 1
ATOM 673 O O . LYS A 1 88 ? -0.543 -6.377 9.946 1.00 89.56 88 LYS A O 1
ATOM 678 N N . GLY A 1 89 ? 0.928 -4.702 10.093 1.00 87.81 89 GLY A N 1
ATOM 679 C CA . GLY A 1 89 ? 1.621 -5.031 8.838 1.00 87.81 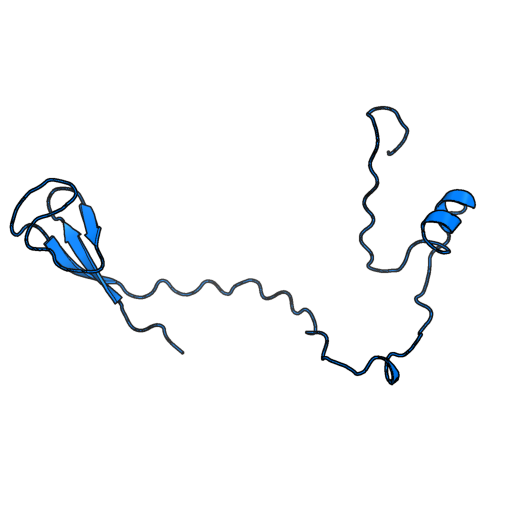89 GLY A CA 1
ATOM 680 C C . GLY A 1 89 ? 0.853 -4.658 7.563 1.00 87.81 89 GLY A C 1
ATOM 681 O O . GLY A 1 89 ? 1.269 -5.041 6.471 1.00 87.81 89 GLY A O 1
ATOM 682 N N . SER A 1 90 ? -0.246 -3.908 7.686 1.00 90.31 90 SER A N 1
ATOM 683 C CA . SER A 1 90 ? -0.961 -3.352 6.538 1.00 90.31 90 SER A CA 1
ATOM 684 C C . SER A 1 90 ? -0.280 -2.094 5.990 1.00 90.31 90 SER A C 1
ATOM 686 O O . SER A 1 90 ? 0.467 -1.404 6.685 1.00 90.31 90 SER A O 1
ATOM 688 N N . LEU A 1 91 ? -0.550 -1.797 4.718 1.00 94.06 91 LEU A N 1
ATOM 689 C CA . LEU A 1 91 ? -0.193 -0.538 4.075 1.00 94.06 91 LEU A CA 1
ATOM 690 C C . LEU A 1 91 ? -1.485 0.197 3.725 1.00 94.06 91 LEU A C 1
ATOM 692 O O . LEU A 1 91 ? -2.316 -0.330 2.986 1.00 94.06 91 LEU A O 1
ATOM 696 N N . ILE A 1 92 ? -1.645 1.402 4.267 1.00 92.25 92 ILE A N 1
ATOM 697 C CA . ILE A 1 92 ? -2.839 2.232 4.093 1.00 92.25 92 ILE A CA 1
ATOM 698 C C . ILE A 1 92 ? -2.435 3.488 3.323 1.00 92.25 92 ILE A C 1
ATOM 700 O O . ILE A 1 92 ? -1.527 4.211 3.732 1.00 92.25 92 ILE A O 1
ATOM 704 N N . LEU A 1 93 ? -3.105 3.743 2.198 1.00 94.62 93 LEU A N 1
ATOM 705 C CA . LEU A 1 93 ? -2.906 4.943 1.390 1.00 94.62 93 LEU A CA 1
ATOM 706 C C . LEU A 1 93 ? -3.938 6.007 1.779 1.00 94.62 93 LEU A C 1
ATOM 708 O O . LEU A 1 93 ? -5.135 5.798 1.605 1.00 94.62 93 LEU A O 1
ATOM 712 N N . ILE A 1 94 ? -3.467 7.165 2.242 1.00 93.56 94 ILE A N 1
ATOM 713 C CA . ILE A 1 94 ? -4.306 8.330 2.550 1.00 93.56 94 ILE A CA 1
ATOM 714 C C . ILE A 1 94 ? -4.102 9.374 1.448 1.00 93.56 94 ILE A C 1
ATOM 716 O O . ILE A 1 94 ? -2.981 9.817 1.205 1.00 93.56 94 ILE A O 1
ATOM 720 N N . SER A 1 95 ? -5.175 9.759 0.755 1.00 94.69 95 SER A N 1
ATOM 721 C CA . SER A 1 95 ? -5.143 10.675 -0.398 1.00 94.69 95 SER A CA 1
ATOM 722 C C . SER A 1 95 ? -6.166 11.802 -0.252 1.00 94.69 95 SER A C 1
ATOM 724 O O . SER A 1 95 ? -7.200 11.624 0.381 1.00 94.69 95 SER A O 1
ATOM 726 N N . GLY A 1 96 ? -5.868 12.973 -0.822 1.00 95.19 96 GLY A N 1
ATOM 727 C CA . GLY A 1 96 ? -6.722 14.165 -0.755 1.00 95.19 96 GLY A CA 1
ATOM 728 C C . GLY A 1 96 ? -5.969 15.439 -1.141 1.00 95.19 96 GLY A C 1
ATOM 729 O O . GLY A 1 96 ? -4.741 15.420 -1.251 1.00 95.19 96 GLY A O 1
ATOM 730 N N . GLU A 1 97 ? -6.679 16.551 -1.306 1.00 97.38 97 GLU A N 1
ATOM 731 C CA . GLU A 1 97 ? -6.112 17.842 -1.731 1.00 97.38 97 GLU A CA 1
ATOM 732 C C . GLU A 1 97 ? -5.056 18.397 -0.747 1.00 97.38 97 GLU A C 1
ATOM 734 O O . GLU A 1 97 ? -5.057 18.042 0.442 1.00 97.38 97 GLU A O 1
ATOM 739 N N . PRO A 1 98 ? -4.100 19.231 -1.201 1.00 95.69 98 PRO A N 1
ATOM 740 C CA . PRO A 1 98 ? -3.185 19.938 -0.304 1.00 95.69 98 PRO A CA 1
ATOM 741 C C . PRO A 1 98 ? -3.955 20.770 0.734 1.00 95.69 98 PRO A C 1
ATOM 743 O O . PRO A 1 98 ? -4.909 21.456 0.394 1.00 95.69 98 PRO A O 1
ATOM 746 N N . GLY A 1 99 ? -3.549 20.705 2.006 1.00 94.19 99 GLY A N 1
ATOM 747 C CA . GLY A 1 99 ? -4.199 21.450 3.096 1.00 94.19 99 GLY A CA 1
ATOM 748 C C . GLY A 1 99 ? -5.370 20.745 3.796 1.00 94.19 99 GLY A C 1
ATOM 749 O O . GLY A 1 99 ? -5.815 21.230 4.827 1.00 94.19 99 GLY A O 1
ATOM 750 N N . ILE A 1 100 ? -5.821 19.572 3.331 1.00 94.50 100 ILE A N 1
ATOM 751 C CA . ILE A 1 100 ? -6.958 18.839 3.937 1.00 94.50 100 ILE A CA 1
ATOM 752 C C . ILE A 1 100 ? -6.643 18.133 5.277 1.00 94.50 100 ILE A C 1
ATOM 754 O O . ILE A 1 100 ? -7.500 17.457 5.832 1.00 94.50 100 ILE A O 1
ATOM 758 N N . GLY A 1 101 ? -5.411 18.244 5.793 1.00 90.88 101 GLY A N 1
ATOM 759 C CA . GLY A 1 101 ? -5.025 17.632 7.075 1.00 90.88 101 GLY A CA 1
ATOM 760 C C . GLY A 1 101 ? -4.671 16.139 7.004 1.00 90.88 101 GLY A C 1
ATOM 761 O O . GLY A 1 101 ? -5.108 15.358 7.839 1.00 90.88 10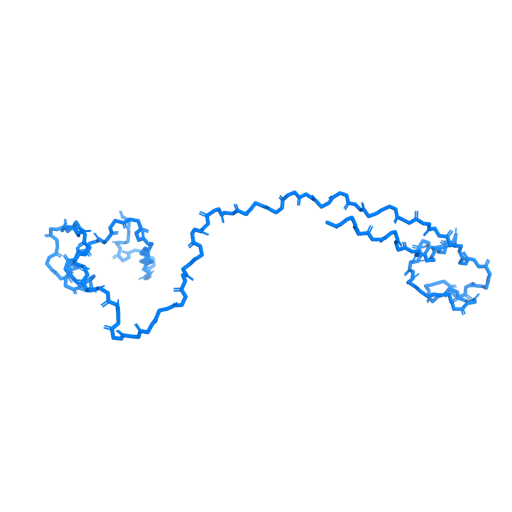1 GLY A O 1
ATOM 762 N N . LYS A 1 102 ? -3.888 15.723 5.996 1.00 90.56 102 LYS A N 1
ATOM 763 C CA . LYS A 1 102 ? -3.345 14.345 5.900 1.00 90.56 102 LYS A CA 1
ATOM 764 C C . LYS A 1 102 ? -2.089 14.115 6.756 1.00 90.56 102 LYS A C 1
ATOM 766 O O . LYS A 1 102 ? -1.670 12.971 6.904 1.00 90.56 102 LYS A O 1
ATOM 771 N N . SER A 1 103 ? -1.457 15.195 7.212 1.00 84.00 103 SER A N 1
ATOM 772 C CA . SE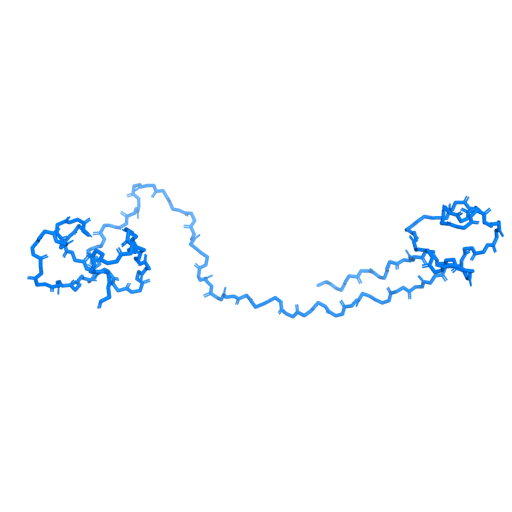R A 1 103 ? -0.220 15.242 8.004 1.00 84.00 103 SER A CA 1
ATOM 773 C C . SER A 1 103 ? -0.515 15.948 9.312 1.00 84.00 103 SER A C 1
ATOM 775 O O . SER A 1 103 ? 0.080 15.531 10.324 1.00 84.00 103 SER A O 1
#

Mean predicted aligned error: 16.36 Å

Nearest PDB structures (foldseek):
  7wzb-assembly1_A  TM=8.386E-01  e=1.988E-02  Salmonella enterica subsp. enterica serovar Typhimurium str. LT2
  7t6d-assembly1_B  TM=8.512E-01  e=4.049E-02  Escherichia coli
  9g8r-assembly1_A  TM=2.151E-01  e=4.259E+00  Homo sapiens

Foldseek 3Di:
DADDFQKWWAFQPPRDIHSDDDQADPPPRDGPRTDIDGDRPDPPPPDPPPPDPPDDDDDPVPDDPDDADFDDPVDVVVCVVVVNHDGPPDDDDDDDDPPPPPD